Protein AF-A0A8T6VD71-F1 (afdb_monomer_lite)

Secondary structure (DSSP, 8-state):
--EEEEES---HHHHHHH-PPPEEEETTEEEEEEEEEE-TTSSEEEEEEEEEETTEEEEEEEEEEEETTEEEEEEPTT------HHHHHHHHHHHHHHHHH-TT-EEEEES-GGG-

Sequence (116 aa):
MPHVVLNGDVRLRDVFDRLKPVTRREENLILRTLKKYIDDEEQSILTEALVIEKGNKAAFLALLSRREDGFVVRIYPGSSVEKTDGVKRVLAEIAKQLLDTFPDLKVGKTNLQDFL

Radius of gyration: 13.25 Å; chains: 1; bounding box: 31×25×40 Å

Foldseek 3Di:
DFKWDKFFDDQLVVLQVQQDWDFDDDPFKTKTWDDKDADPVSQKIWIWIWMGGNNDIDIFIWMWGDDPGGTMTGTDPPDPTDCDPNVSLNSLVRVVSCVVVDVRIDIDDGPSPVND

pLDDT: mean 96.37, std 2.47, range [85.75, 98.5]

Structure (mmCIF, N/CA/C/O backbone):
data_AF-A0A8T6VD71-F1
#
_entry.id   AF-A0A8T6VD71-F1
#
loop_
_atom_site.group_PDB
_atom_site.id
_atom_site.type_symbol
_atom_site.label_atom_id
_atom_site.label_alt_id
_atom_site.label_comp_id
_atom_site.label_asym_id
_atom_site.label_entity_id
_atom_site.label_seq_id
_atom_site.pdbx_PDB_ins_code
_atom_site.Cartn_x
_atom_site.Cartn_y
_atom_site.Cartn_z
_atom_site.occupancy
_atom_site.B_iso_or_equiv
_atom_site.auth_seq_id
_atom_site.auth_comp_id
_atom_site.auth_asym_id
_at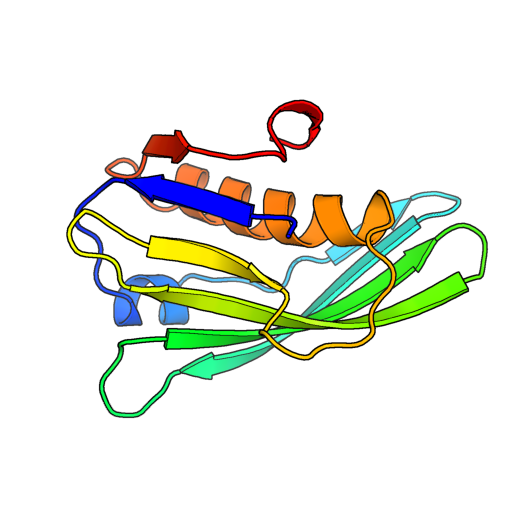om_site.auth_atom_id
_atom_site.pdbx_PDB_model_num
ATOM 1 N N . MET A 1 1 ? -2.987 13.933 -0.591 1.00 87.75 1 MET A N 1
ATOM 2 C CA . MET A 1 1 ? -3.451 12.528 -0.493 1.00 87.75 1 MET A CA 1
ATOM 3 C C . MET A 1 1 ? -2.332 11.713 0.149 1.00 87.75 1 MET A C 1
ATOM 5 O O . MET A 1 1 ? -1.190 11.955 -0.234 1.00 87.75 1 MET A O 1
ATOM 9 N N . PRO A 1 2 ? -2.602 10.867 1.156 1.00 95.50 2 PRO A N 1
ATOM 10 C CA . PRO A 1 2 ? -1.606 9.958 1.733 1.00 95.50 2 PRO A CA 1
ATOM 11 C C . PRO A 1 2 ? -0.971 9.080 0.654 1.00 95.50 2 PRO A C 1
ATOM 13 O O . PRO A 1 2 ? -1.709 8.476 -0.130 1.00 95.50 2 PRO A O 1
ATOM 16 N N . HIS A 1 3 ? 0.357 9.061 0.570 1.00 97.50 3 HIS A N 1
ATOM 17 C CA . HIS A 1 3 ? 1.072 8.258 -0.418 1.00 97.50 3 HIS A CA 1
ATOM 18 C C . HIS A 1 3 ? 2.508 7.944 0.006 1.00 97.50 3 HIS A C 1
ATOM 20 O O . HIS A 1 3 ? 3.132 8.734 0.713 1.00 97.50 3 HIS A O 1
ATOM 26 N N . VAL A 1 4 ? 3.032 6.837 -0.520 1.00 98.50 4 VAL A N 1
ATOM 27 C CA . VAL A 1 4 ? 4.453 6.480 -0.501 1.00 98.50 4 VAL A CA 1
ATOM 28 C C . VAL A 1 4 ? 4.898 6.193 -1.927 1.00 98.50 4 VAL A C 1
ATOM 30 O O . VAL A 1 4 ? 4.340 5.311 -2.576 1.00 98.50 4 VAL A O 1
ATOM 33 N N . VAL A 1 5 ? 5.887 6.929 -2.429 1.00 98.31 5 VAL A N 1
ATOM 34 C CA . VAL A 1 5 ? 6.606 6.537 -3.644 1.00 98.31 5 VAL A CA 1
ATOM 35 C C . VAL A 1 5 ? 7.689 5.533 -3.275 1.0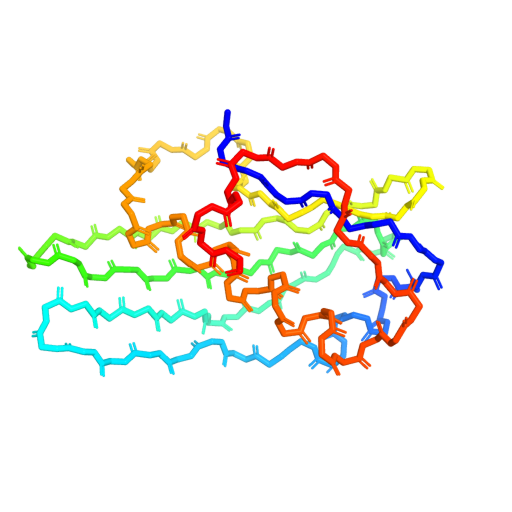0 98.31 5 VAL A C 1
ATOM 37 O O . VAL A 1 5 ? 8.439 5.755 -2.325 1.00 98.31 5 VAL A O 1
ATOM 40 N N . LEU A 1 6 ? 7.787 4.466 -4.058 1.00 98.25 6 LEU A N 1
ATOM 41 C CA . LEU A 1 6 ? 8.861 3.487 -4.007 1.00 98.25 6 LEU A CA 1
ATOM 42 C C . LEU A 1 6 ? 9.582 3.517 -5.354 1.00 98.25 6 LEU A C 1
ATOM 44 O O . LEU A 1 6 ? 8.971 3.247 -6.387 1.00 98.25 6 LEU A O 1
ATOM 48 N N . ASN A 1 7 ? 10.854 3.901 -5.324 1.00 98.19 7 ASN A N 1
ATOM 49 C CA . ASN A 1 7 ? 11.717 3.982 -6.494 1.00 98.19 7 ASN A CA 1
ATOM 50 C C . ASN A 1 7 ? 12.480 2.668 -6.663 1.00 98.19 7 ASN A C 1
ATOM 52 O O . ASN A 1 7 ? 12.954 2.118 -5.670 1.00 98.19 7 ASN A O 1
ATOM 56 N N . GLY A 1 8 ? 12.647 2.210 -7.898 1.00 96.12 8 GLY A N 1
ATOM 57 C CA . GLY A 1 8 ? 13.357 0.975 -8.230 1.00 96.12 8 GLY A CA 1
ATOM 58 C C . GLY A 1 8 ? 12.699 0.243 -9.395 1.00 96.12 8 GLY A C 1
ATOM 59 O O . GLY A 1 8 ? 11.570 0.551 -9.776 1.00 96.12 8 GLY A O 1
ATOM 60 N N . ASP A 1 9 ? 13.407 -0.732 -9.959 1.00 94.00 9 ASP A N 1
ATOM 61 C CA . ASP A 1 9 ? 12.914 -1.523 -11.086 1.00 94.00 9 ASP A CA 1
ATOM 62 C C . ASP A 1 9 ? 12.404 -2.883 -10.599 1.00 94.00 9 ASP A C 1
ATOM 64 O O . ASP A 1 9 ? 13.159 -3.837 -10.431 1.00 94.00 9 ASP A O 1
ATOM 68 N N . VAL A 1 10 ? 11.104 -2.953 -10.306 1.00 94.69 10 VAL A N 1
ATOM 69 C CA . VAL A 1 10 ? 10.421 -4.194 -9.925 1.00 94.69 10 VAL A CA 1
ATOM 70 C C . VAL A 1 10 ? 9.123 -4.296 -10.714 1.00 94.69 10 VAL A C 1
ATOM 72 O O . VAL A 1 10 ? 8.342 -3.342 -10.789 1.00 94.69 10 VAL A O 1
ATOM 75 N N . ARG A 1 11 ? 8.859 -5.472 -11.291 1.00 94.44 11 ARG A N 1
ATOM 76 C CA . ARG A 1 11 ? 7.620 -5.727 -12.035 1.00 94.44 11 ARG A CA 1
ATOM 77 C C . ARG A 1 11 ? 6.437 -5.814 -11.072 1.00 94.44 11 ARG A C 1
ATOM 79 O O . ARG A 1 11 ? 6.507 -6.487 -10.043 1.00 94.44 11 ARG A O 1
ATOM 86 N N . LEU A 1 12 ? 5.312 -5.203 -11.439 1.00 95.69 12 LEU A N 1
ATOM 87 C CA . LEU A 1 12 ? 4.094 -5.243 -10.623 1.00 95.69 12 LEU A CA 1
ATOM 88 C C . LEU A 1 12 ? 3.536 -6.658 -10.450 1.00 95.69 12 LEU A C 1
ATOM 90 O O . LEU A 1 12 ? 2.980 -6.941 -9.395 1.00 95.69 12 LEU A O 1
ATOM 94 N N . ARG A 1 13 ? 3.735 -7.576 -11.404 1.00 97.38 13 ARG A N 1
ATOM 95 C CA . ARG A 1 13 ? 3.389 -8.993 -11.205 1.00 97.38 13 ARG A CA 1
ATOM 96 C C . ARG A 1 13 ? 4.142 -9.619 -10.031 1.00 97.38 13 ARG A C 1
ATOM 98 O O . ARG A 1 13 ? 3.517 -10.251 -9.187 1.00 97.38 13 ARG A O 1
ATOM 105 N N . ASP A 1 14 ? 5.450 -9.379 -9.921 1.00 97.31 14 ASP A N 1
ATOM 106 C CA . ASP A 1 14 ? 6.254 -9.908 -8.812 1.00 97.31 14 ASP A CA 1
ATOM 107 C C . ASP A 1 14 ? 5.787 -9.315 -7.471 1.00 97.31 14 ASP A C 1
ATOM 109 O O . ASP A 1 14 ? 5.667 -10.029 -6.471 1.00 97.31 14 ASP A O 1
ATOM 113 N N . VAL A 1 15 ? 5.467 -8.012 -7.460 1.00 97.50 15 VAL A N 1
ATOM 114 C CA . VAL A 1 15 ? 4.838 -7.338 -6.313 1.00 97.50 15 VAL A CA 1
ATOM 115 C C . VAL A 1 15 ? 3.516 -8.008 -5.959 1.00 97.50 15 VAL A C 1
ATOM 117 O O . VAL A 1 15 ? 3.296 -8.341 -4.796 1.00 97.50 15 VAL A O 1
ATOM 120 N N . PHE A 1 16 ? 2.643 -8.234 -6.940 1.00 98.31 16 PHE A N 1
ATOM 121 C CA . PHE A 1 16 ? 1.348 -8.865 -6.732 1.00 98.31 16 PHE A CA 1
ATOM 122 C C . PHE A 1 16 ? 1.502 -10.249 -6.119 1.00 98.31 16 PHE A C 1
ATOM 124 O O . PHE A 1 16 ? 0.849 -10.521 -5.118 1.00 98.31 16 PHE A O 1
ATOM 131 N N . ASP A 1 17 ? 2.387 -11.094 -6.638 1.00 98.00 17 ASP A N 1
ATOM 132 C CA . ASP A 1 17 ? 2.561 -12.464 -6.154 1.00 98.00 17 ASP A CA 1
ATOM 133 C C . ASP A 1 17 ? 3.097 -12.503 -4.717 1.00 98.00 17 ASP A C 1
ATOM 135 O O . ASP A 1 17 ? 2.632 -13.300 -3.895 1.00 98.00 17 ASP A O 1
ATOM 139 N N . ARG A 1 18 ? 4.016 -11.592 -4.371 1.00 97.88 18 ARG A N 1
ATOM 140 C CA . ARG A 1 18 ? 4.663 -11.565 -3.049 1.00 97.88 18 ARG A CA 1
ATOM 141 C C . ARG A 1 18 ? 3.943 -10.726 -1.997 1.00 97.88 18 ARG A C 1
ATOM 143 O O . ARG A 1 18 ? 4.198 -10.935 -0.813 1.00 97.88 18 ARG A O 1
ATOM 150 N N . LEU A 1 19 ? 3.035 -9.828 -2.382 1.00 97.56 19 LEU A N 1
ATOM 151 C CA . LEU A 1 19 ? 2.286 -8.987 -1.445 1.00 97.56 19 LEU A CA 1
ATOM 152 C C . LEU A 1 19 ? 1.358 -9.837 -0.565 1.00 97.56 19 LEU A C 1
ATOM 154 O O . LEU A 1 19 ? 0.348 -10.375 -1.021 1.00 97.56 19 LEU A O 1
ATOM 158 N N . LYS A 1 20 ? 1.667 -9.946 0.720 1.00 97.31 20 LYS A N 1
ATOM 159 C CA . LYS A 1 20 ? 0.875 -10.667 1.719 1.00 97.31 20 LYS A CA 1
ATOM 160 C C . LYS A 1 20 ? -0.139 -9.739 2.393 1.00 97.31 20 LYS A C 1
ATOM 162 O O . LYS A 1 20 ? 0.109 -8.534 2.510 1.00 97.31 20 LYS A O 1
ATOM 167 N N . PRO A 1 21 ? -1.265 -10.289 2.883 1.00 96.44 21 PRO A N 1
ATOM 168 C CA . PRO A 1 21 ? -2.210 -9.529 3.683 1.00 96.44 21 PRO A CA 1
ATOM 169 C C . PRO A 1 21 ? -1.545 -8.902 4.914 1.00 96.44 21 PRO A C 1
ATOM 171 O O . PRO A 1 21 ? -0.931 -9.602 5.718 1.00 96.44 21 PRO A O 1
ATOM 174 N N . VAL A 1 22 ? -1.713 -7.594 5.098 1.00 96.56 22 VAL A N 1
ATOM 175 C CA . VAL A 1 22 ? -1.409 -6.920 6.362 1.00 96.56 22 VAL A CA 1
ATOM 176 C C . VAL A 1 22 ? -2.453 -7.372 7.375 1.00 96.56 22 VAL A C 1
ATOM 178 O O . VAL A 1 22 ? -3.647 -7.397 7.079 1.00 96.56 22 VAL A O 1
ATOM 181 N N . THR A 1 23 ? -2.033 -7.756 8.575 1.00 96.25 23 THR A N 1
ATOM 182 C CA . THR A 1 23 ? -2.932 -7.967 9.714 1.00 96.25 23 THR A CA 1
ATOM 183 C C . THR A 1 23 ? -2.210 -7.525 10.976 1.00 96.25 23 THR A C 1
ATOM 185 O O . THR A 1 23 ? -1.262 -8.171 11.410 1.00 96.25 23 THR A O 1
ATOM 188 N N . ARG A 1 24 ? -2.668 -6.419 11.564 1.00 95.25 24 ARG A N 1
ATOM 189 C CA . ARG A 1 24 ? -2.221 -5.941 12.873 1.00 95.25 24 ARG A CA 1
ATOM 190 C C . ARG A 1 24 ? -3.414 -5.709 13.779 1.00 95.25 24 ARG A C 1
ATOM 192 O O . ARG A 1 24 ? -4.458 -5.232 13.333 1.00 95.25 24 ARG A O 1
ATOM 199 N N . ARG A 1 25 ? -3.245 -6.060 15.048 1.00 95.44 25 ARG A N 1
ATOM 200 C CA . ARG A 1 25 ? -4.231 -5.851 16.101 1.00 95.44 25 ARG A CA 1
ATOM 201 C C . ARG A 1 25 ? -3.516 -5.341 17.342 1.00 95.44 25 ARG A C 1
ATOM 203 O O . ARG A 1 25 ? -2.708 -6.051 17.926 1.00 95.44 25 ARG A O 1
ATOM 210 N N . GLU A 1 26 ? -3.854 -4.124 17.718 1.00 94.88 26 GLU A N 1
ATOM 211 C CA . GLU A 1 26 ? -3.463 -3.442 18.947 1.00 94.88 26 GLU A CA 1
ATOM 212 C C . GLU A 1 26 ? -4.747 -3.109 19.728 1.00 94.88 26 GLU A C 1
ATOM 214 O O . GLU A 1 26 ? -5.853 -3.271 19.206 1.00 94.88 26 GLU A O 1
ATOM 219 N N . GLU A 1 27 ? -4.621 -2.648 20.975 1.00 90.44 27 GLU A N 1
ATOM 220 C CA . GLU A 1 27 ? -5.752 -2.430 21.894 1.00 90.44 27 GLU A CA 1
ATOM 221 C C . GLU A 1 27 ? -6.906 -1.621 21.271 1.00 90.44 27 GLU A C 1
ATOM 223 O O . GLU A 1 27 ? -8.068 -1.988 21.415 1.00 90.44 27 GLU A O 1
ATOM 228 N N . ASN A 1 28 ? -6.585 -0.573 20.506 1.00 93.25 28 ASN A N 1
ATOM 229 C CA . ASN A 1 28 ? -7.563 0.328 19.887 1.00 93.25 28 ASN A CA 1
ATOM 230 C C . ASN A 1 28 ? -7.398 0.468 18.367 1.00 93.25 28 ASN A C 1
ATOM 232 O O . ASN A 1 28 ? -7.926 1.415 17.775 1.00 93.25 28 ASN A O 1
ATOM 236 N N . LEU A 1 29 ? -6.659 -0.450 17.738 1.00 96.62 29 LEU A N 1
ATOM 237 C CA . LEU A 1 29 ? -6.357 -0.394 16.313 1.00 96.62 29 LEU A CA 1
ATOM 238 C C . LEU A 1 29 ? -6.370 -1.788 15.689 1.00 96.62 29 LEU A C 1
ATOM 240 O O . LEU A 1 29 ? -5.644 -2.685 16.107 1.00 96.62 29 LEU A O 1
ATOM 244 N N . ILE A 1 30 ? -7.158 -1.958 14.635 1.00 97.69 30 ILE A N 1
ATOM 245 C CA . ILE A 1 30 ? -7.108 -3.129 13.763 1.00 97.69 30 ILE A CA 1
ATOM 246 C C . ILE A 1 30 ? -6.812 -2.639 12.355 1.00 97.69 30 ILE A C 1
ATOM 248 O O . ILE A 1 30 ? -7.561 -1.828 11.818 1.00 97.69 30 ILE A O 1
ATOM 252 N N . LEU A 1 31 ? -5.748 -3.164 11.754 1.00 97.94 31 LEU A N 1
ATOM 253 C CA . LEU A 1 31 ? -5.379 -2.931 10.362 1.00 97.94 31 LEU A CA 1
ATOM 254 C C . LEU A 1 31 ? -5.442 -4.261 9.626 1.00 97.94 31 LEU A C 1
ATOM 256 O O . LEU A 1 31 ? -4.780 -5.217 10.035 1.00 97.94 31 LEU A O 1
ATOM 260 N N . ARG A 1 32 ? -6.204 -4.343 8.538 1.00 97.94 32 ARG A N 1
ATOM 261 C CA . ARG A 1 32 ? -6.187 -5.511 7.655 1.00 97.94 32 ARG A CA 1
ATOM 262 C C . ARG A 1 32 ? -6.201 -5.101 6.196 1.00 97.94 32 ARG A C 1
ATOM 264 O O . ARG A 1 32 ? -6.973 -4.225 5.823 1.00 97.94 32 ARG A O 1
ATOM 271 N N . THR A 1 33 ? -5.423 -5.791 5.371 1.00 97.81 33 THR A N 1
ATOM 272 C CA . THR A 1 33 ? -5.719 -5.875 3.937 1.00 97.81 33 THR A CA 1
ATOM 273 C C . THR A 1 33 ? -6.359 -7.225 3.636 1.00 97.81 33 THR A C 1
ATOM 275 O O 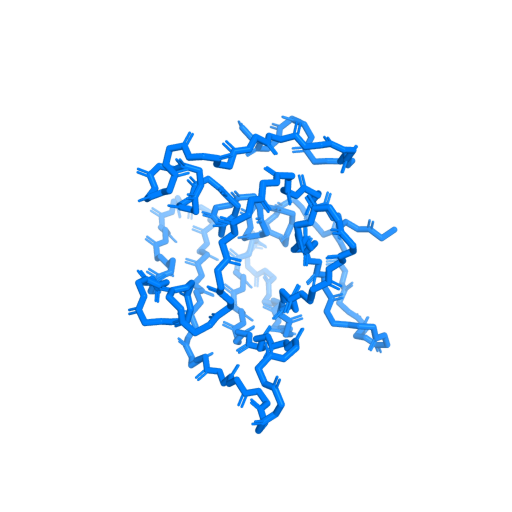. THR A 1 33 ? -6.086 -8.216 4.317 1.00 97.81 33 THR A O 1
ATOM 278 N N . LEU A 1 34 ? -7.265 -7.255 2.664 1.00 93.88 34 LEU A N 1
ATOM 279 C CA . LEU A 1 34 ? -8.065 -8.429 2.324 1.00 93.88 34 LEU A CA 1
ATOM 280 C C . LEU A 1 34 ? -7.650 -8.947 0.945 1.00 93.88 34 LEU A C 1
ATOM 282 O O . LEU A 1 34 ? -6.529 -9.430 0.781 1.00 93.88 34 LEU A O 1
ATOM 286 N N . LYS A 1 35 ? -8.548 -8.876 -0.038 1.00 97.12 35 LYS A N 1
ATOM 287 C CA . LYS A 1 35 ? -8.266 -9.315 -1.401 1.00 97.12 35 LYS A CA 1
ATOM 288 C C . LYS A 1 35 ? -7.391 -8.296 -2.121 1.00 97.12 35 LYS A C 1
ATOM 290 O O . LYS A 1 35 ? -7.504 -7.093 -1.888 1.00 97.12 35 LYS A O 1
ATOM 295 N N . LYS A 1 36 ? -6.560 -8.809 -3.025 1.00 98.00 36 LYS A N 1
ATOM 296 C CA . LYS A 1 36 ? -5.774 -8.029 -3.978 1.00 98.00 36 LYS A CA 1
ATOM 297 C C . LYS A 1 36 ? -6.162 -8.419 -5.401 1.00 98.00 36 LYS A C 1
ATOM 299 O O . LYS A 1 36 ? -6.442 -9.588 -5.661 1.00 98.00 36 LYS A O 1
ATOM 304 N N . TYR A 1 37 ? -6.133 -7.449 -6.300 1.00 98.25 37 TYR A N 1
ATOM 305 C CA . TYR A 1 37 ? -6.429 -7.586 -7.723 1.00 98.25 37 TYR A CA 1
ATOM 306 C C . TYR A 1 37 ? -5.344 -6.856 -8.508 1.00 98.25 37 TYR A C 1
ATOM 308 O O . TYR A 1 37 ? -4.834 -5.849 -8.024 1.00 98.25 37 TYR A O 1
ATOM 316 N N . ILE A 1 38 ? -4.995 -7.350 -9.687 1.00 98.25 38 ILE A N 1
ATOM 317 C CA . ILE A 1 38 ? -4.078 -6.699 -10.627 1.00 98.25 38 ILE A CA 1
ATOM 318 C C . ILE A 1 38 ? -4.828 -6.500 -11.942 1.00 98.25 38 ILE A C 1
ATOM 320 O O . ILE A 1 38 ? -5.667 -7.336 -12.281 1.00 98.25 38 ILE A O 1
ATOM 324 N N . ASP A 1 39 ? -4.588 -5.386 -12.625 1.00 97.50 39 ASP A N 1
ATOM 325 C CA . ASP A 1 39 ? -5.137 -5.166 -13.964 1.00 97.50 39 ASP A CA 1
ATOM 326 C C . ASP A 1 39 ? -4.444 -6.045 -15.020 1.00 97.50 39 ASP A C 1
ATOM 328 O O . ASP A 1 39 ? -3.353 -6.582 -14.809 1.00 97.50 39 ASP A O 1
ATOM 332 N N . ASP A 1 40 ? -5.099 -6.209 -16.170 1.00 96.56 40 ASP A N 1
ATOM 333 C CA . ASP A 1 40 ? -4.625 -7.095 -17.242 1.00 96.56 40 ASP A CA 1
ATOM 334 C C . ASP A 1 40 ? -3.306 -6.609 -17.866 1.00 96.56 40 ASP A C 1
ATOM 336 O O . ASP A 1 40 ? -2.510 -7.411 -18.351 1.00 96.56 40 ASP A O 1
ATOM 340 N N . GLU A 1 41 ? -3.055 -5.297 -17.819 1.00 96.62 41 GLU A N 1
ATOM 341 C CA . GLU A 1 41 ? -1.825 -4.667 -18.311 1.00 96.62 41 GLU A CA 1
ATOM 342 C C . GLU A 1 41 ? -0.688 -4.650 -17.273 1.00 96.62 41 GLU A C 1
ATOM 344 O O . GLU A 1 41 ? 0.401 -4.145 -17.559 1.00 96.62 41 GLU A O 1
ATOM 349 N N . GLU A 1 42 ? -0.923 -5.169 -16.064 1.00 96.25 42 GLU A N 1
ATOM 350 C CA . GLU A 1 42 ? 0.021 -5.161 -14.941 1.00 96.25 42 GLU A CA 1
ATOM 351 C C . GLU A 1 42 ? 0.568 -3.758 -14.601 1.00 96.25 42 GLU A C 1
ATOM 353 O O . GLU A 1 42 ? 1.726 -3.596 -14.206 1.00 96.25 42 GLU A O 1
ATOM 358 N N . GLN A 1 43 ? -0.258 -2.722 -14.758 1.00 96.69 43 GLN A N 1
ATOM 359 C CA . GLN A 1 43 ? 0.050 -1.331 -14.416 1.00 96.69 43 GLN A CA 1
ATOM 360 C C . GLN A 1 43 ? -0.429 -0.943 -13.019 1.00 96.69 43 GLN A C 1
ATOM 362 O O . GLN A 1 43 ? 0.058 0.046 -12.450 1.00 96.69 43 GLN A O 1
ATOM 367 N N . SER A 1 44 ? -1.346 -1.710 -12.429 1.00 98.00 44 SER A N 1
ATOM 368 C CA . SER A 1 44 ? -1.853 -1.416 -11.098 1.00 98.00 44 SER A CA 1
ATOM 369 C C . SER A 1 44 ? -2.323 -2.629 -10.304 1.00 98.00 44 SER A C 1
ATOM 371 O O . SER A 1 44 ? -2.836 -3.605 -10.840 1.00 98.00 44 SER A O 1
ATOM 373 N N . ILE A 1 45 ? -2.165 -2.537 -8.982 1.00 98.50 45 ILE A N 1
ATOM 374 C CA . ILE A 1 45 ? -2.719 -3.467 -8.000 1.00 98.50 45 ILE A CA 1
ATOM 375 C C . ILE A 1 45 ? -3.688 -2.702 -7.104 1.00 98.50 45 ILE A C 1
ATOM 377 O O . ILE A 1 45 ? -3.332 -1.681 -6.512 1.00 98.50 45 ILE A O 1
ATOM 381 N N . LEU A 1 46 ? -4.893 -3.236 -6.943 1.00 98.06 46 LEU A N 1
ATOM 382 C CA . LEU A 1 46 ? -5.847 -2.812 -5.926 1.00 98.06 46 LEU A CA 1
ATOM 383 C C . LEU A 1 46 ? -5.812 -3.791 -4.763 1.00 98.06 46 LEU A C 1
ATOM 385 O O . LEU A 1 46 ? -5.890 -4.996 -4.974 1.00 98.06 46 LEU A O 1
ATOM 389 N N . THR A 1 47 ? -5.743 -3.288 -3.536 1.00 97.81 47 THR A N 1
ATOM 390 C CA . THR A 1 47 ? -5.914 -4.101 -2.330 1.00 97.81 47 THR A CA 1
ATOM 391 C C . THR A 1 47 ? -7.016 -3.512 -1.461 1.00 97.81 47 THR A C 1
ATOM 393 O O . THR A 1 47 ? -7.046 -2.310 -1.185 1.00 97.81 47 THR A O 1
ATOM 396 N N . GLU A 1 48 ? -7.955 -4.353 -1.050 1.00 97.88 48 GLU A N 1
ATOM 397 C CA . GLU A 1 48 ? -8.992 -3.988 -0.090 1.00 97.88 48 GLU A CA 1
ATOM 398 C C . GLU A 1 48 ? -8.358 -3.772 1.286 1.00 97.88 48 GLU A C 1
ATOM 400 O O . GLU A 1 48 ? -7.576 -4.603 1.749 1.00 97.88 48 GLU A O 1
ATOM 405 N N . ALA A 1 49 ? -8.716 -2.683 1.960 1.00 98.00 49 ALA A N 1
ATOM 406 C CA . ALA A 1 49 ? -8.228 -2.334 3.285 1.00 98.00 49 ALA A CA 1
ATOM 407 C C . ALA A 1 49 ? -9.385 -2.092 4.260 1.00 98.00 49 ALA A C 1
ATOM 409 O O . ALA A 1 49 ? -10.386 -1.454 3.929 1.00 98.00 49 ALA A O 1
ATOM 410 N N . LEU A 1 50 ? -9.213 -2.580 5.486 1.00 97.69 50 LEU A N 1
ATOM 411 C CA . LEU A 1 50 ? -10.099 -2.377 6.621 1.00 97.69 50 LEU A CA 1
ATOM 412 C C . LEU A 1 50 ? -9.285 -1.842 7.798 1.00 97.69 50 LEU A C 1
ATOM 414 O O . LEU A 1 50 ? -8.319 -2.465 8.236 1.00 97.69 50 LEU A O 1
ATOM 418 N N . VAL A 1 51 ? -9.730 -0.716 8.338 1.00 97.88 51 VAL A N 1
ATOM 419 C CA . VAL A 1 51 ? -9.182 -0.091 9.537 1.00 97.88 51 VAL A CA 1
ATOM 420 C C . VAL A 1 51 ? -10.298 0.034 10.563 1.00 97.88 51 VAL A C 1
ATOM 422 O O . VAL A 1 51 ? -11.394 0.483 10.233 1.00 97.88 51 VAL A O 1
ATOM 425 N N . ILE A 1 52 ? -10.033 -0.370 11.801 1.00 97.56 52 ILE A N 1
ATOM 426 C CA . ILE A 1 52 ? -10.880 -0.046 12.951 1.00 97.56 52 ILE A CA 1
ATOM 427 C C . ILE A 1 52 ? -10.000 0.695 13.947 1.00 97.56 52 ILE A C 1
ATOM 429 O O . ILE A 1 52 ? -9.064 0.110 14.479 1.00 97.56 52 ILE A O 1
ATOM 433 N N . GLU A 1 53 ? -10.282 1.970 14.181 1.00 96.88 53 GLU A N 1
ATOM 434 C CA . GLU A 1 53 ? -9.489 2.846 15.044 1.00 96.88 53 GLU A CA 1
ATOM 435 C C . GLU A 1 53 ? -10.406 3.517 16.064 1.00 96.88 53 GLU A C 1
ATOM 437 O O . GLU A 1 53 ? -11.332 4.242 15.696 1.00 96.88 53 GLU A O 1
ATOM 442 N N . LYS A 1 54 ? -10.180 3.244 17.357 1.00 94.00 54 LYS A N 1
ATOM 443 C CA . LYS A 1 54 ? -11.008 3.763 18.466 1.00 94.00 54 LYS A CA 1
ATOM 444 C C . LYS A 1 54 ? -12.516 3.541 18.240 1.00 94.00 54 LYS A C 1
ATOM 446 O O . LYS A 1 54 ? -13.332 4.421 18.492 1.00 94.00 54 LYS A O 1
ATOM 451 N N . GLY A 1 55 ? -12.877 2.373 17.704 1.00 92.19 55 GLY A N 1
ATOM 452 C CA . GLY A 1 55 ? -14.260 1.999 17.383 1.00 92.19 55 GLY A CA 1
ATOM 453 C C . GLY A 1 55 ? -14.782 2.489 16.025 1.00 92.19 55 GLY A C 1
ATOM 454 O O . GLY A 1 55 ? -15.810 1.993 15.570 1.00 92.19 55 GLY A O 1
ATOM 455 N N . ASN A 1 56 ? -14.071 3.382 15.329 1.00 94.88 56 ASN A N 1
ATOM 456 C CA . ASN A 1 56 ? -14.469 3.863 14.006 1.00 94.88 56 ASN A CA 1
ATOM 457 C C . ASN A 1 56 ? -13.956 2.930 12.911 1.00 94.88 56 ASN A C 1
ATOM 459 O O . ASN A 1 56 ? -12.757 2.665 12.820 1.00 94.88 56 ASN A O 1
ATOM 463 N N . LYS A 1 57 ? -14.866 2.443 12.064 1.00 95.75 57 LYS A N 1
ATOM 464 C CA . LYS A 1 57 ? -14.546 1.565 10.936 1.00 95.75 57 LYS A CA 1
ATOM 465 C C . LYS A 1 57 ? -14.370 2.378 9.654 1.00 95.75 57 LYS A C 1
ATOM 467 O O . LYS A 1 57 ? -15.289 3.073 9.235 1.00 95.75 57 LYS A O 1
ATOM 472 N N . ALA A 1 58 ? -13.245 2.185 8.977 1.00 96.56 58 ALA A N 1
ATOM 473 C CA . ALA A 1 58 ? -12.975 2.695 7.641 1.00 96.56 58 ALA A CA 1
ATOM 474 C C . ALA A 1 58 ? -12.633 1.533 6.697 1.00 96.56 58 ALA A C 1
ATOM 476 O O . ALA A 1 58 ? -11.788 0.696 7.009 1.00 96.56 58 ALA A O 1
ATOM 477 N N . ALA A 1 59 ? -13.290 1.480 5.539 1.00 96.44 59 ALA A N 1
ATOM 478 C CA . ALA A 1 59 ? -12.988 0.526 4.477 1.00 96.44 59 ALA A CA 1
ATOM 479 C C . ALA A 1 59 ? -12.698 1.287 3.183 1.00 96.44 59 ALA A C 1
ATOM 481 O O . ALA A 1 59 ? -13.418 2.226 2.844 1.00 96.44 59 ALA A O 1
ATOM 482 N N . PHE A 1 60 ? -11.629 0.914 2.487 1.00 97.00 60 PHE A N 1
ATOM 483 C CA . PHE A 1 60 ? -11.184 1.599 1.276 1.00 97.00 60 PHE A CA 1
ATOM 484 C C . PHE A 1 60 ? -10.336 0.677 0.401 1.00 97.00 60 PHE A C 1
ATOM 486 O O . PHE A 1 60 ? -9.929 -0.403 0.825 1.00 97.00 60 PHE A O 1
ATOM 493 N N . LEU A 1 61 ? -10.054 1.116 -0.822 1.00 97.81 61 LEU A N 1
ATOM 494 C CA . LEU A 1 61 ? -9.082 0.471 -1.696 1.00 97.81 61 LEU A CA 1
ATOM 495 C C . LEU A 1 61 ? -7.756 1.224 -1.606 1.00 97.81 61 LEU A C 1
ATOM 497 O O . LEU A 1 61 ? -7.718 2.445 -1.779 1.00 97.81 61 LEU A O 1
ATOM 501 N N . ALA A 1 62 ? -6.669 0.507 -1.350 1.00 98.06 62 ALA A N 1
ATOM 502 C CA . ALA A 1 62 ? -5.325 1.006 -1.586 1.00 98.06 62 ALA A CA 1
ATOM 503 C C . ALA A 1 62 ? -4.880 0.597 -2.997 1.00 98.06 62 ALA A C 1
ATOM 505 O O . ALA A 1 62 ? -5.121 -0.520 -3.445 1.00 98.06 62 ALA A O 1
ATOM 506 N N . LEU A 1 63 ? -4.257 1.535 -3.695 1.00 98.44 63 LEU A N 1
ATOM 507 C CA . LEU A 1 63 ? -3.780 1.422 -5.062 1.00 98.44 63 LEU A CA 1
ATOM 508 C C . LEU A 1 63 ? -2.255 1.453 -5.053 1.00 98.44 63 LEU A C 1
ATOM 510 O O . LEU A 1 63 ? -1.659 2.403 -4.538 1.00 98.44 63 LEU A O 1
ATOM 514 N N . LEU A 1 64 ? -1.650 0.445 -5.670 1.00 98.31 64 LEU A N 1
ATOM 515 C CA . LEU A 1 64 ? -0.264 0.463 -6.100 1.00 98.31 64 LEU A CA 1
ATOM 516 C C . LEU A 1 64 ? -0.283 0.664 -7.611 1.00 98.31 64 LEU A C 1
ATOM 518 O O . LEU A 1 64 ? -0.853 -0.159 -8.315 1.00 98.31 64 LEU A O 1
ATOM 522 N N . SER A 1 65 ? 0.285 1.751 -8.117 1.00 97.75 65 SER A N 1
ATOM 523 C CA . SER A 1 65 ? 0.293 2.025 -9.561 1.00 97.75 65 SER A CA 1
ATOM 524 C C . SER A 1 65 ? 1.693 2.334 -10.054 1.00 97.75 65 SER A C 1
ATOM 526 O O . SER A 1 65 ? 2.437 3.048 -9.368 1.00 97.75 65 SER A O 1
ATOM 528 N N . ARG A 1 66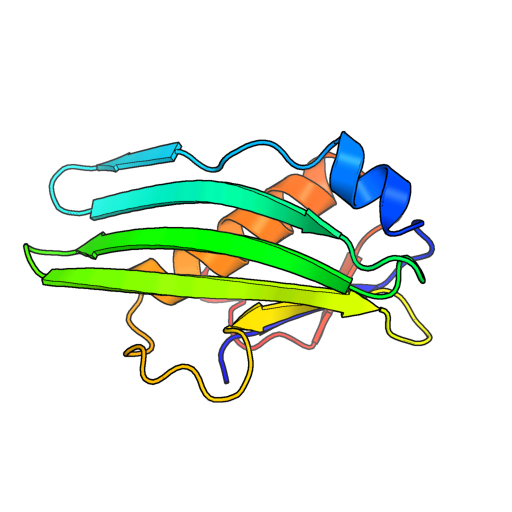 ? 2.023 1.829 -11.245 1.00 96.25 66 ARG A N 1
ATOM 529 C CA . ARG A 1 66 ? 3.323 2.030 -11.882 1.00 96.25 66 ARG A CA 1
ATOM 530 C C . ARG A 1 66 ? 3.614 3.512 -12.108 1.00 96.25 66 ARG A C 1
ATOM 532 O O . ARG A 1 66 ? 2.715 4.329 -12.313 1.00 96.25 66 ARG A O 1
ATOM 539 N N . ARG A 1 67 ? 4.895 3.847 -12.048 1.00 94.69 67 ARG A N 1
ATOM 540 C CA . ARG A 1 67 ? 5.494 5.124 -12.435 1.00 94.69 67 ARG A CA 1
ATOM 541 C C . ARG A 1 67 ? 6.732 4.827 -13.280 1.00 94.69 67 ARG A C 1
ATOM 543 O O . ARG A 1 67 ? 7.193 3.690 -13.314 1.00 94.69 67 ARG A O 1
ATOM 550 N N . GLU A 1 68 ? 7.270 5.842 -13.945 1.00 91.25 68 GLU A N 1
ATOM 551 C CA . GLU A 1 68 ? 8.489 5.701 -14.756 1.00 91.25 68 GLU A CA 1
ATOM 552 C C . GLU A 1 68 ? 9.677 5.166 -13.940 1.00 91.25 68 GLU A C 1
ATOM 554 O O . GLU A 1 68 ? 10.458 4.368 -14.445 1.00 91.25 68 GLU A O 1
ATOM 559 N N . ASP A 1 69 ? 9.780 5.562 -12.668 1.00 93.50 69 ASP A N 1
ATOM 560 C CA . ASP A 1 69 ? 10.894 5.268 -11.764 1.00 93.50 69 ASP A CA 1
ATOM 561 C C . ASP A 1 69 ? 10.554 4.268 -10.642 1.00 93.50 69 ASP A C 1
ATOM 563 O O . ASP A 1 69 ? 11.319 4.135 -9.686 1.00 93.50 69 ASP A O 1
ATOM 567 N N . GLY A 1 70 ? 9.414 3.571 -10.737 1.00 95.38 70 GLY A N 1
ATOM 568 C CA . GLY A 1 70 ? 8.966 2.590 -9.745 1.00 95.38 70 GLY A CA 1
ATOM 569 C C . GLY A 1 70 ? 7.446 2.541 -9.613 1.00 95.38 70 GLY A C 1
ATOM 570 O O . GLY A 1 70 ? 6.729 2.307 -10.586 1.00 95.38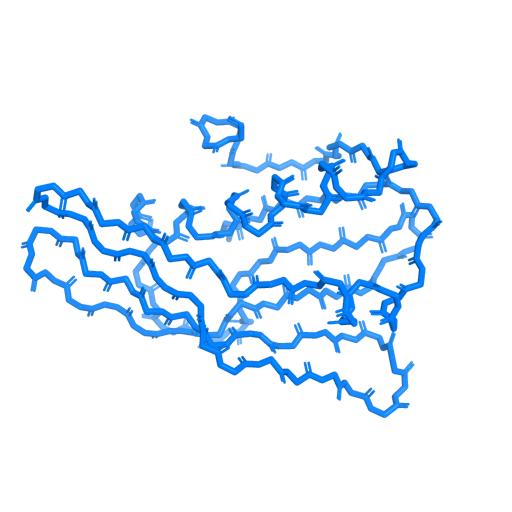 70 GLY A O 1
ATOM 571 N N . PHE A 1 71 ? 6.918 2.752 -8.407 1.00 96.06 71 PHE A N 1
ATOM 572 C CA . PHE A 1 71 ? 5.472 2.772 -8.158 1.00 96.06 71 PHE A CA 1
ATOM 573 C C . PHE A 1 71 ? 5.083 3.651 -6.970 1.00 96.06 71 PHE A C 1
ATOM 575 O O . PHE A 1 71 ? 5.909 4.117 -6.187 1.00 96.06 71 PHE A O 1
ATOM 582 N N . VAL A 1 72 ? 3.785 3.919 -6.849 1.00 98.00 72 VAL A N 1
ATOM 583 C CA . VAL A 1 72 ? 3.207 4.669 -5.731 1.00 98.00 72 VAL A CA 1
ATOM 584 C C . VAL A 1 72 ? 2.146 3.842 -5.027 1.00 98.00 72 VAL A C 1
ATOM 586 O O . VAL A 1 72 ? 1.246 3.320 -5.675 1.00 98.00 72 VAL A O 1
ATOM 589 N N . VAL A 1 73 ? 2.232 3.777 -3.701 1.00 98.38 73 VAL A N 1
ATOM 590 C CA . VAL A 1 73 ? 1.203 3.228 -2.814 1.00 98.38 73 VAL A CA 1
ATOM 591 C C . VAL A 1 73 ? 0.358 4.389 -2.299 1.00 98.38 73 VAL A C 1
ATOM 593 O O . VAL A 1 73 ? 0.888 5.318 -1.690 1.00 98.38 73 VAL A O 1
ATOM 596 N N . ARG A 1 74 ? -0.953 4.380 -2.545 1.00 98.19 74 ARG A N 1
ATOM 597 C CA . ARG A 1 74 ? -1.874 5.453 -2.128 1.00 98.19 74 ARG A CA 1
ATOM 598 C C . ARG A 1 74 ? -3.294 4.939 -1.928 1.00 98.19 74 ARG A C 1
ATOM 600 O O . ARG A 1 74 ? -3.612 3.814 -2.282 1.00 98.19 74 ARG A O 1
ATOM 607 N N . ILE A 1 75 ? -4.174 5.782 -1.402 1.00 97.88 75 ILE A N 1
ATOM 608 C CA . ILE A 1 75 ? -5.621 5.522 -1.441 1.00 97.88 75 ILE A CA 1
ATOM 609 C C . ILE A 1 75 ? -6.092 5.591 -2.900 1.00 97.88 75 ILE A C 1
ATOM 611 O O . ILE A 1 75 ? -5.660 6.479 -3.641 1.00 97.88 75 ILE A O 1
ATOM 615 N N . TYR A 1 76 ? -6.987 4.689 -3.306 1.00 97.00 76 TYR A N 1
ATOM 616 C CA . TYR A 1 76 ? -7.615 4.735 -4.621 1.00 97.00 76 TYR A CA 1
ATOM 617 C C . TYR A 1 76 ? -8.314 6.094 -4.840 1.00 97.00 76 TYR A C 1
ATOM 619 O O . TYR A 1 76 ? -9.102 6.517 -3.979 1.00 97.00 76 TYR A O 1
ATOM 627 N N . PRO A 1 77 ? -8.029 6.805 -5.949 1.00 93.06 77 PRO A N 1
ATOM 628 C CA . PRO A 1 77 ? -8.613 8.115 -6.223 1.00 93.06 77 PRO A CA 1
ATOM 629 C C . PRO A 1 77 ? -10.146 8.106 -6.174 1.00 93.06 77 PRO A C 1
ATOM 631 O O . PRO A 1 77 ? -10.786 7.164 -6.622 1.00 93.06 77 PRO A O 1
ATOM 634 N N . GLY A 1 78 ? -10.739 9.162 -5.615 1.00 85.75 78 GLY A N 1
ATOM 635 C CA . GLY A 1 78 ? -12.196 9.271 -5.464 1.00 85.75 78 GLY A CA 1
ATOM 636 C C . GLY A 1 78 ? -12.783 8.549 -4.244 1.00 85.75 78 GLY A C 1
ATOM 637 O O . GLY A 1 78 ? -13.964 8.721 -3.965 1.00 85.75 78 GLY A O 1
ATOM 638 N N . SER A 1 79 ? -11.981 7.807 -3.469 1.00 86.38 79 SER A N 1
ATOM 639 C CA . SER A 1 79 ? -12.439 7.232 -2.195 1.00 86.38 79 SER A CA 1
ATOM 640 C C . SER A 1 79 ? -12.757 8.332 -1.173 1.00 86.38 79 SER A C 1
ATOM 642 O O . SER A 1 79 ? -11.915 9.190 -0.901 1.00 86.38 79 SER A O 1
ATOM 644 N N . SER A 1 80 ? -13.930 8.269 -0.540 1.00 87.44 80 SER A N 1
ATOM 645 C CA . SER A 1 80 ? -14.388 9.225 0.483 1.00 87.44 80 SER A CA 1
ATOM 646 C C . SER A 1 80 ? -13.896 8.904 1.903 1.00 87.44 80 SER A C 1
ATOM 648 O O . SER A 1 80 ? -14.521 9.302 2.883 1.00 87.44 80 SER A O 1
ATOM 650 N N . VAL A 1 81 ? -12.801 8.150 2.036 1.00 94.50 81 VAL A N 1
ATOM 651 C CA . VAL A 1 81 ? -12.290 7.702 3.337 1.00 94.50 81 VAL A CA 1
ATOM 652 C C . VAL A 1 81 ? -11.555 8.829 4.066 1.00 94.50 81 VAL A C 1
ATOM 654 O O . VAL A 1 81 ? -10.749 9.561 3.479 1.00 94.50 81 VAL A O 1
ATOM 657 N N . GLU A 1 82 ? -11.815 8.961 5.365 1.00 94.88 82 GLU A N 1
ATOM 658 C CA . GLU A 1 82 ? -11.074 9.875 6.226 1.00 94.88 82 GLU A CA 1
ATOM 659 C C . GLU A 1 82 ? -9.609 9.430 6.341 1.00 94.88 82 GLU A C 1
ATOM 661 O O . GLU A 1 82 ? -9.299 8.249 6.470 1.00 94.88 82 GLU A O 1
ATOM 666 N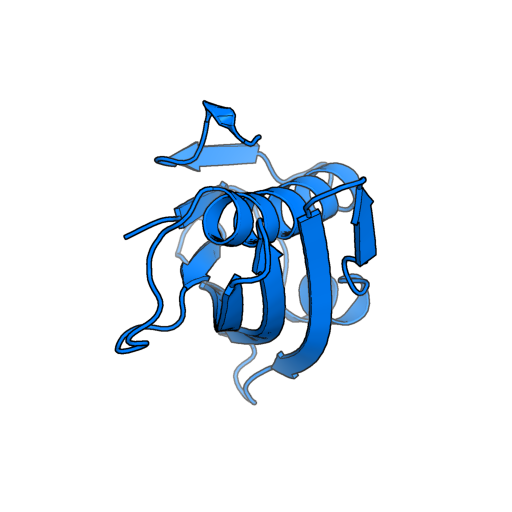 N . LYS A 1 83 ? -8.672 10.379 6.279 1.00 94.56 83 LYS A N 1
ATOM 667 C CA . LYS A 1 83 ? -7.225 10.103 6.257 1.00 94.56 83 LYS A CA 1
ATOM 668 C C . LYS A 1 83 ? -6.683 10.001 7.684 1.00 94.56 83 LYS A C 1
ATOM 670 O O . LYS A 1 83 ? -5.761 10.739 8.037 1.00 94.56 83 LYS A O 1
ATOM 675 N N . THR A 1 84 ? -7.289 9.137 8.493 1.00 96.62 84 THR A N 1
ATOM 676 C CA . THR A 1 84 ? -6.870 8.913 9.882 1.00 96.62 84 THR A CA 1
ATOM 677 C C . THR A 1 84 ? -5.488 8.261 9.940 1.00 96.62 84 THR A C 1
ATOM 679 O O . THR A 1 84 ? -4.951 7.806 8.922 1.00 96.62 84 THR A O 1
ATOM 682 N N . ASP A 1 85 ? -4.887 8.204 11.125 1.00 96.94 85 ASP A N 1
ATOM 683 C CA . ASP A 1 85 ? -3.573 7.584 11.295 1.00 96.94 85 ASP A CA 1
ATOM 684 C C . ASP A 1 85 ? -3.616 6.083 11.002 1.00 96.94 85 ASP A C 1
ATOM 686 O O . ASP A 1 85 ? -2.708 5.575 10.346 1.00 96.94 85 ASP A O 1
ATOM 690 N N . GLY A 1 86 ? -4.700 5.382 11.349 1.00 97.31 86 GLY A N 1
ATOM 691 C CA . GLY A 1 86 ? -4.901 3.994 10.933 1.00 97.31 86 GLY A CA 1
ATOM 692 C C . GLY A 1 86 ? -4.902 3.804 9.408 1.00 97.31 86 GLY A C 1
ATOM 693 O O . GLY A 1 86 ? -4.270 2.877 8.898 1.00 97.31 86 GLY A O 1
ATOM 694 N N . VAL A 1 87 ? -5.534 4.712 8.652 1.00 97.06 87 VAL A N 1
ATOM 695 C CA . VAL A 1 87 ? -5.526 4.676 7.175 1.00 97.06 87 VAL A CA 1
ATOM 696 C C . VAL A 1 87 ? -4.120 4.897 6.617 1.00 97.06 87 VAL A C 1
ATOM 698 O O . VAL A 1 87 ? -3.684 4.165 5.727 1.00 97.06 87 VAL A O 1
ATOM 701 N N . LYS A 1 88 ? -3.382 5.869 7.161 1.00 98.12 88 LYS A N 1
ATOM 702 C CA . LYS A 1 88 ? -1.981 6.126 6.790 1.00 98.12 88 LYS A CA 1
ATOM 703 C C . LYS A 1 88 ? -1.082 4.927 7.104 1.00 98.12 88 LYS A C 1
ATOM 705 O O . LYS A 1 88 ? -0.276 4.542 6.258 1.00 98.12 88 LYS A O 1
ATOM 710 N N . ARG A 1 89 ? -1.266 4.300 8.272 1.00 97.75 89 ARG A N 1
ATOM 711 C CA . ARG A 1 89 ? -0.525 3.106 8.703 1.00 97.75 89 ARG A CA 1
ATOM 712 C C . ARG A 1 89 ? -0.718 1.934 7.752 1.00 97.75 89 ARG A C 1
ATOM 714 O O . ARG A 1 89 ? 0.265 1.285 7.438 1.00 97.75 89 ARG A O 1
ATOM 721 N N . VAL A 1 90 ? -1.922 1.679 7.227 1.00 97.88 90 VAL A N 1
ATOM 722 C CA . VAL A 1 90 ? -2.106 0.603 6.228 1.00 97.88 90 VAL A CA 1
ATOM 723 C C . VAL A 1 90 ? -1.231 0.824 4.995 1.00 97.88 90 VAL A C 1
ATOM 725 O O . VAL A 1 90 ? -0.567 -0.105 4.544 1.00 97.88 90 VAL A O 1
ATOM 728 N N . LEU A 1 91 ? -1.206 2.046 4.454 1.00 98.19 91 LEU A N 1
ATOM 729 C CA . LEU A 1 91 ? -0.381 2.358 3.282 1.00 98.19 91 LEU A CA 1
ATOM 730 C C . LEU A 1 91 ? 1.111 2.205 3.592 1.00 98.19 91 LEU A C 1
ATOM 732 O O . LEU A 1 91 ? 1.858 1.682 2.767 1.00 98.19 91 LEU A O 1
ATOM 736 N N . ALA A 1 92 ? 1.530 2.631 4.784 1.00 98.25 92 ALA A N 1
ATOM 737 C CA . ALA A 1 92 ? 2.905 2.488 5.236 1.00 98.25 92 ALA A CA 1
ATOM 738 C C . ALA A 1 92 ? 3.297 1.019 5.469 1.00 98.25 92 ALA A C 1
ATOM 740 O O . ALA A 1 92 ? 4.381 0.627 5.064 1.00 98.25 92 ALA A O 1
ATOM 741 N N . GLU A 1 93 ? 2.421 0.183 6.033 1.00 98.06 93 GLU A N 1
ATOM 742 C CA . GLU A 1 93 ? 2.658 -1.259 6.211 1.00 98.06 93 GLU A CA 1
ATOM 743 C C . GLU A 1 93 ? 2.769 -1.990 4.868 1.00 98.06 93 GLU A C 1
ATOM 745 O O . GLU A 1 93 ? 3.619 -2.865 4.714 1.00 98.06 93 GLU A O 1
ATOM 750 N N . ILE A 1 94 ? 1.958 -1.610 3.871 1.00 98.19 94 ILE A N 1
ATOM 751 C CA . ILE A 1 94 ? 2.123 -2.110 2.499 1.00 98.19 94 ILE A CA 1
ATOM 752 C C . ILE A 1 94 ? 3.508 -1.714 1.975 1.00 98.19 94 ILE A C 1
ATOM 754 O O . ILE A 1 94 ? 4.241 -2.572 1.497 1.00 98.19 94 ILE A O 1
ATOM 758 N N . ALA A 1 95 ? 3.893 -0.440 2.090 1.00 98.25 95 ALA A N 1
ATOM 759 C CA . ALA A 1 95 ? 5.181 0.035 1.590 1.00 98.25 95 ALA A CA 1
ATOM 760 C C . ALA A 1 95 ? 6.381 -0.626 2.297 1.00 98.25 95 ALA A C 1
ATOM 762 O O . ALA A 1 95 ? 7.300 -1.077 1.619 1.00 98.25 95 ALA A O 1
ATOM 763 N N . LYS A 1 96 ? 6.340 -0.745 3.631 1.00 98.06 96 LYS A N 1
ATOM 764 C CA . LYS A 1 96 ? 7.333 -1.456 4.456 1.00 98.06 96 LYS A CA 1
ATOM 765 C C . LYS A 1 96 ? 7.523 -2.887 3.987 1.00 98.06 96 LYS A C 1
ATOM 767 O O . LYS A 1 96 ? 8.636 -3.291 3.686 1.00 98.06 96 LYS A O 1
ATOM 772 N N . GLN A 1 97 ? 6.420 -3.614 3.821 1.00 97.69 97 GLN A N 1
ATOM 773 C CA . GLN A 1 97 ? 6.473 -4.991 3.354 1.00 97.69 97 GLN A CA 1
ATOM 774 C C . GLN A 1 97 ? 7.183 -5.116 1.998 1.00 97.69 97 GLN A C 1
ATOM 776 O O . GLN A 1 97 ? 7.927 -6.069 1.781 1.00 97.69 97 GLN A O 1
ATOM 781 N N . LEU A 1 98 ? 6.965 -4.170 1.081 1.00 97.81 98 LEU A N 1
ATOM 782 C CA . LEU A 1 98 ? 7.619 -4.181 -0.227 1.00 97.81 98 LEU A CA 1
ATOM 783 C C . LEU A 1 98 ? 9.108 -3.861 -0.128 1.00 97.81 98 LEU A C 1
ATOM 785 O O . LEU A 1 98 ? 9.897 -4.552 -0.762 1.00 97.81 98 LEU A O 1
ATOM 789 N N . LEU A 1 99 ? 9.492 -2.883 0.691 1.00 97.81 99 LEU A N 1
ATOM 790 C CA . LEU A 1 99 ? 10.899 -2.571 0.964 1.00 97.81 99 LEU A CA 1
ATOM 791 C C . LEU A 1 99 ? 11.636 -3.775 1.569 1.00 97.81 99 LEU A C 1
ATOM 793 O O . LEU A 1 99 ? 12.736 -4.100 1.135 1.00 97.81 99 LEU A O 1
ATOM 797 N N . ASP A 1 100 ? 10.998 -4.488 2.499 1.00 97.75 100 ASP A N 1
ATOM 798 C CA . ASP A 1 100 ? 11.563 -5.693 3.119 1.00 97.75 100 ASP A CA 1
ATOM 799 C C . ASP A 1 100 ? 11.656 -6.875 2.135 1.00 97.75 100 ASP A C 1
ATOM 801 O O . ASP A 1 100 ? 12.496 -7.762 2.284 1.00 97.75 100 ASP A O 1
ATOM 805 N N . THR A 1 101 ? 10.778 -6.914 1.127 1.00 97.81 101 THR A N 1
ATOM 806 C CA . THR A 1 101 ? 10.681 -8.025 0.163 1.00 97.81 101 THR A CA 1
ATOM 807 C C . THR A 1 101 ? 11.574 -7.833 -1.065 1.00 97.81 101 THR A C 1
ATOM 809 O O . THR A 1 101 ? 12.026 -8.819 -1.654 1.00 97.81 101 THR A O 1
ATOM 812 N N . PHE A 1 102 ? 11.809 -6.585 -1.473 1.00 97.31 102 PHE A N 1
ATOM 813 C CA . PHE A 1 102 ? 12.517 -6.227 -2.700 1.00 97.31 102 PHE A CA 1
ATOM 814 C C . PHE A 1 102 ? 13.668 -5.260 -2.379 1.00 97.31 102 PHE A C 1
ATOM 816 O O . PHE A 1 102 ? 13.438 -4.054 -2.284 1.00 97.31 102 PHE A O 1
ATOM 823 N N . PRO A 1 103 ? 14.912 -5.765 -2.263 1.00 95.06 103 PRO A N 1
ATOM 824 C CA . PRO A 1 103 ? 16.081 -4.957 -1.897 1.00 95.06 103 PRO A CA 1
ATOM 825 C C . PRO A 1 103 ? 16.389 -3.787 -2.844 1.00 95.06 103 PRO A C 1
ATOM 827 O O . PRO A 1 103 ? 17.051 -2.830 -2.445 1.00 95.06 103 PRO A O 1
ATOM 830 N N . ASP A 1 104 ? 15.911 -3.855 -4.088 1.00 95.31 104 ASP A N 1
ATOM 831 C CA . ASP A 1 104 ? 16.112 -2.814 -5.102 1.00 95.31 104 ASP A CA 1
ATOM 832 C C . ASP A 1 104 ? 15.210 -1.589 -4.890 1.00 95.31 104 ASP A C 1
ATOM 834 O O . ASP A 1 104 ? 15.449 -0.531 -5.478 1.00 95.31 104 ASP A O 1
ATOM 838 N N . LEU A 1 105 ? 14.181 -1.707 -4.045 1.00 97.50 105 LEU A N 1
ATOM 839 C CA . LEU A 1 105 ? 13.269 -0.610 -3.755 1.00 97.50 105 LEU A CA 1
ATOM 840 C C . LEU A 1 105 ? 13.841 0.344 -2.713 1.00 97.50 105 LEU A C 1
ATOM 842 O O . LEU A 1 105 ? 14.401 -0.052 -1.692 1.00 97.50 105 LEU A O 1
ATOM 846 N N . LYS A 1 106 ? 13.609 1.636 -2.934 1.00 97.69 106 LYS A N 1
ATOM 847 C CA . LYS A 1 106 ? 13.944 2.706 -1.993 1.00 97.69 106 LYS A CA 1
ATOM 848 C C . LYS A 1 106 ? 12.768 3.649 -1.823 1.00 97.69 106 LYS A C 1
ATOM 850 O O . LYS A 1 106 ? 12.022 3.912 -2.764 1.00 97.69 106 LYS A O 1
ATOM 855 N N . VAL A 1 107 ? 12.624 4.205 -0.625 1.00 97.88 107 VAL A N 1
ATOM 856 C CA . VAL A 1 107 ? 11.616 5.237 -0.366 1.00 97.88 107 VAL A CA 1
ATOM 857 C C . VAL A 1 107 ? 11.950 6.485 -1.184 1.00 97.88 107 VAL A C 1
ATOM 859 O O . VAL A 1 107 ? 13.037 7.048 -1.068 1.00 97.88 107 VAL A O 1
ATOM 862 N N . GLY A 1 108 ? 11.005 6.905 -2.022 1.00 97.06 108 GLY A N 1
ATOM 863 C CA . GLY A 1 108 ? 11.036 8.170 -2.744 1.00 97.06 108 GLY A CA 1
ATOM 864 C C . GLY A 1 108 ? 10.273 9.266 -1.995 1.00 97.06 108 GLY A C 1
ATOM 865 O O . GLY A 1 108 ? 10.251 9.330 -0.766 1.00 97.06 108 GLY A O 1
ATOM 866 N N . LYS A 1 109 ? 9.601 10.150 -2.739 1.00 96.44 109 LYS A N 1
ATOM 867 C CA . LYS A 1 109 ? 8.748 11.188 -2.145 1.00 96.44 109 LYS A CA 1
ATOM 868 C C . LYS A 1 109 ? 7.550 10.563 -1.421 1.00 96.44 109 LYS A C 1
ATOM 870 O O . LYS A 1 109 ? 6.814 9.752 -1.973 1.00 96.44 109 LYS A O 1
ATOM 875 N N . THR A 1 110 ? 7.311 10.979 -0.190 1.00 97.94 110 THR A N 1
ATOM 876 C CA . THR A 1 110 ? 6.178 10.511 0.614 1.00 97.94 110 THR A CA 1
ATOM 877 C C . THR A 1 110 ? 5.677 11.650 1.502 1.00 97.94 110 THR A C 1
ATOM 879 O O . THR A 1 110 ? 6.362 12.661 1.665 1.00 97.94 110 THR A O 1
ATOM 882 N N . ASN A 1 111 ? 4.450 11.539 2.004 1.00 97.06 111 ASN A N 1
ATOM 883 C CA . ASN A 1 111 ? 3.943 12.360 3.112 1.00 97.06 111 ASN A CA 1
ATOM 884 C C . ASN A 1 111 ? 3.567 11.503 4.331 1.00 97.06 111 ASN A C 1
ATOM 886 O O . ASN A 1 111 ? 2.753 11.920 5.153 1.00 97.06 111 ASN A O 1
ATOM 890 N N . LEU A 1 112 ? 4.120 10.290 4.388 1.00 97.44 112 LEU A N 1
ATOM 891 C CA . LEU A 1 112 ? 3.905 9.271 5.409 1.00 97.44 112 LEU A CA 1
ATOM 892 C C . LEU A 1 112 ? 5.217 8.866 6.101 1.00 97.44 112 LEU A C 1
ATOM 894 O O . LEU A 1 112 ? 5.308 7.754 6.605 1.00 97.44 112 LEU A O 1
ATOM 898 N N . GLN A 1 113 ? 6.232 9.738 6.115 1.00 96.25 113 GLN A N 1
ATOM 899 C CA . GLN A 1 113 ? 7.543 9.480 6.728 1.00 96.25 113 GLN A CA 1
ATOM 900 C C . GLN A 1 113 ? 7.415 9.018 8.181 1.00 96.25 113 GLN A C 1
ATOM 902 O O . GLN A 1 113 ? 8.047 8.041 8.557 1.00 96.25 113 GLN A O 1
ATOM 907 N N . ASP A 1 114 ? 6.529 9.649 8.953 1.00 96.06 114 ASP A N 1
ATOM 908 C CA . ASP A 1 114 ? 6.304 9.326 10.369 1.00 96.06 114 ASP A CA 1
ATOM 909 C C . ASP A 1 114 ? 5.658 7.944 10.591 1.00 96.06 114 ASP A C 1
ATOM 911 O O . ASP A 1 114 ? 5.548 7.476 11.723 1.00 96.06 114 ASP A O 1
ATOM 915 N N . PHE A 1 115 ? 5.198 7.292 9.518 1.00 95.50 115 PHE A N 1
ATOM 916 C CA . PHE A 1 115 ? 4.589 5.961 9.543 1.00 95.50 115 PHE A CA 1
ATOM 917 C C . PHE A 1 115 ? 5.484 4.880 8.925 1.00 95.50 115 PHE A C 1
ATOM 919 O O . PHE A 1 115 ? 5.148 3.694 9.036 1.00 95.50 115 PHE A O 1
ATOM 926 N N . LEU A 1 116 ? 6.576 5.272 8.255 1.00 90.75 116 LEU A N 1
ATOM 927 C CA . LEU A 1 116 ? 7.535 4.378 7.600 1.00 90.75 116 LEU A CA 1
ATOM 928 C C . LEU A 1 116 ? 8.625 3.862 8.547 1.00 90.75 116 LEU A C 1
ATOM 930 O O . LEU A 1 116 ? 8.469 4.026 9.776 1.00 90.75 116 LEU A O 1
#